Protein AF-A0A930UMP7-F1 (afdb_monomer_lite)

Sequence (140 aa):
MIDYSDFENSLKNLQRYHEAYKGGKHLADSNDLEELAQMGLIQSFEVCYETILKALRRHLTEDLGVTDPGNGAKLMFRTAGDNGLLSKNLDRWLNYVDARNTTSHDYSLEKLLYVLELIPKFIADAIELYQAVTGIEWES

pLDDT: mean 89.09, std 10.37, range [52.31, 98.12]

Foldseek 3Di:
DDDLPQLLVLLVVLVVLLVCLVVCPPVDPDPVVNVVSLVSNLVSLLSNVVSCLVRLVCLCCPVVVNPDCDDDQLSVLVSCCVVVLQVPPSVLSNVSSVLSVC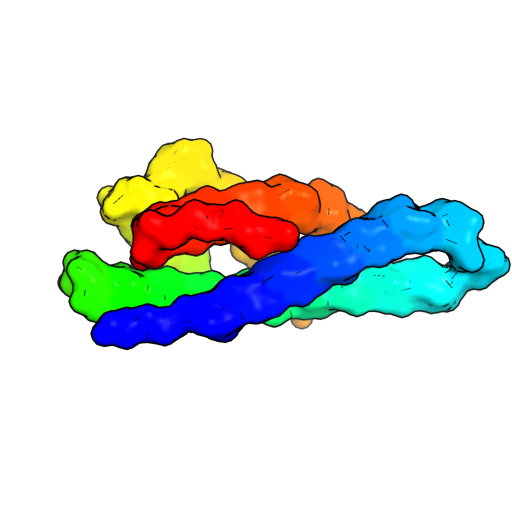VVPDPPPVSSVVSSVSSVVVSVSSQSSCCSSPVDHDDD

Secondary structure (DSSP, 8-state):
----HHHHHHHHHHHHHHHHHHHHTTT-SSHHHHHHHHHHHHHHHHHHHHHHHHHHHHIIIIIS--S---SSHHHHHHHHHHTTSSTTTHHHHHHHHHHHHHHHH---HHHHHHHHHHHHHHHHHHHHHHHHHH-PPP--

Radius of gyration: 15.68 Å; chains: 1; bounding box: 34×28×48 Å

Structure (mmCIF, N/CA/C/O backbone):
data_AF-A0A930UMP7-F1
#
_entry.id   AF-A0A930UMP7-F1
#
loop_
_atom_site.group_PDB
_atom_site.id
_atom_site.type_symbol
_atom_site.label_atom_id
_atom_site.label_alt_id
_atom_site.label_comp_id
_atom_site.label_asym_id
_atom_site.label_entity_id
_atom_site.label_seq_id
_atom_site.pdbx_PDB_ins_code
_atom_site.Cartn_x
_atom_site.Cartn_y
_atom_site.Cartn_z
_atom_site.occupancy
_atom_site.B_iso_or_equiv
_atom_site.auth_seq_id
_atom_site.auth_comp_id
_atom_site.auth_asym_id
_atom_site.auth_atom_id
_atom_site.pdbx_PDB_model_num
ATOM 1 N N . MET A 1 1 ? -4.341 12.851 16.694 1.00 73.06 1 MET A N 1
ATOM 2 C CA . MET A 1 1 ? -4.701 12.755 15.268 1.00 73.06 1 MET A CA 1
ATOM 3 C C . MET A 1 1 ? -3.515 12.137 14.572 1.00 73.06 1 MET A C 1
ATOM 5 O O . MET A 1 1 ? -2.416 12.661 14.726 1.00 73.06 1 MET A O 1
ATOM 9 N N . ILE A 1 2 ? -3.721 10.989 13.938 1.00 85.25 2 ILE A N 1
ATOM 10 C CA . ILE A 1 2 ? -2.660 10.242 13.265 1.00 85.25 2 ILE A CA 1
ATOM 11 C C . ILE A 1 2 ? -2.147 11.072 12.088 1.00 85.25 2 ILE A C 1
ATOM 13 O O . ILE A 1 2 ? -2.930 11.652 11.341 1.00 85.25 2 ILE A O 1
ATOM 17 N N . ASP A 1 3 ? -0.827 11.143 11.951 1.00 91.50 3 ASP A N 1
ATOM 18 C CA . ASP A 1 3 ? -0.184 11.757 10.795 1.00 91.50 3 ASP A CA 1
ATOM 19 C C . ASP A 1 3 ? -0.078 10.736 9.653 1.00 91.50 3 ASP A C 1
ATOM 21 O O . ASP A 1 3 ? 0.619 9.723 9.777 1.00 91.50 3 ASP A O 1
ATOM 25 N N . TYR A 1 4 ? -0.784 11.017 8.556 1.00 95.25 4 TYR A N 1
ATOM 26 C CA . TYR A 1 4 ? -0.814 10.206 7.337 1.00 95.25 4 TYR A CA 1
ATOM 27 C C . TYR A 1 4 ? 0.083 10.758 6.219 1.00 95.25 4 TYR A C 1
ATOM 29 O O . TYR A 1 4 ? 0.077 10.211 5.116 1.00 95.25 4 TYR A O 1
ATOM 37 N N . SER A 1 5 ? 0.887 11.794 6.489 1.00 95.56 5 SER A N 1
ATOM 38 C CA . SER A 1 5 ? 1.717 12.463 5.476 1.00 95.56 5 SER A CA 1
ATOM 39 C C . SER A 1 5 ? 2.699 11.505 4.791 1.00 95.56 5 SER A C 1
ATOM 41 O O . SER A 1 5 ? 2.899 11.587 3.584 1.00 95.56 5 SER A O 1
ATOM 43 N N . ASP A 1 6 ? 3.294 10.559 5.526 1.00 96.88 6 ASP A N 1
ATOM 44 C CA . ASP A 1 6 ? 4.203 9.556 4.945 1.00 96.88 6 ASP A CA 1
ATOM 45 C C . ASP A 1 6 ? 3.485 8.620 3.959 1.00 96.88 6 ASP A C 1
ATOM 47 O O . ASP A 1 6 ? 4.034 8.266 2.911 1.00 96.88 6 ASP A O 1
ATOM 51 N N . PHE A 1 7 ? 2.249 8.228 4.281 1.00 97.06 7 PHE A N 1
ATOM 52 C CA . PHE A 1 7 ? 1.425 7.417 3.389 1.00 97.06 7 PHE A CA 1
ATOM 53 C C . PHE A 1 7 ? 1.055 8.231 2.142 1.00 97.06 7 PHE A C 1
ATOM 55 O O . PHE A 1 7 ? 1.328 7.800 1.023 1.00 97.06 7 PHE A O 1
ATOM 62 N N . GLU A 1 8 ? 0.542 9.447 2.314 1.00 97.75 8 GLU A N 1
ATOM 63 C CA . GLU A 1 8 ? 0.175 10.316 1.194 1.00 97.75 8 GLU A CA 1
ATOM 64 C C . GLU A 1 8 ? 1.358 10.585 0.249 1.00 97.75 8 GLU A C 1
ATOM 66 O O . GLU A 1 8 ? 1.268 10.369 -0.962 1.00 97.75 8 GLU A O 1
ATOM 71 N N . ASN A 1 9 ? 2.497 11.009 0.802 1.00 97.62 9 ASN A N 1
ATOM 72 C CA . ASN A 1 9 ? 3.678 11.373 0.024 1.00 97.62 9 ASN A CA 1
ATOM 73 C C . ASN A 1 9 ? 4.255 10.177 -0.738 1.00 97.62 9 ASN A C 1
ATOM 75 O O . ASN A 1 9 ? 4.660 10.312 -1.897 1.00 97.62 9 ASN A O 1
ATOM 79 N N . SER A 1 10 ? 4.300 8.999 -0.111 1.00 98.12 10 SER A N 1
ATOM 80 C CA . SER A 1 10 ? 4.809 7.794 -0.770 1.00 98.12 10 SER A CA 1
ATOM 81 C C . SER A 1 10 ? 3.867 7.290 -1.866 1.00 98.12 10 SER A C 1
ATOM 83 O O . SER A 1 10 ? 4.354 6.860 -2.913 1.00 98.12 10 SER A O 1
ATOM 85 N N . LEU A 1 11 ? 2.545 7.404 -1.681 1.00 98.12 11 LEU A N 1
ATOM 86 C CA . LEU A 1 11 ? 1.549 7.038 -2.688 1.00 98.12 11 LEU A CA 1
ATOM 87 C C . LEU A 1 11 ? 1.586 7.997 -3.889 1.00 98.12 11 LEU A C 1
ATOM 89 O O . LEU A 1 11 ? 1.649 7.533 -5.028 1.00 98.12 11 LEU A O 1
ATOM 93 N N . LYS A 1 12 ? 1.685 9.315 -3.658 1.00 97.75 12 LYS A N 1
ATOM 94 C CA . LYS A 1 12 ? 1.921 10.310 -4.726 1.00 97.75 12 LYS A CA 1
ATOM 95 C C . LYS A 1 12 ? 3.214 10.023 -5.490 1.00 97.75 12 LYS A C 1
ATOM 97 O O . LYS A 1 12 ? 3.253 10.083 -6.721 1.00 97.75 12 LYS A O 1
ATOM 102 N N . ASN A 1 13 ? 4.286 9.669 -4.781 1.00 96.94 13 ASN A N 1
ATOM 103 C CA . ASN A 1 13 ? 5.547 9.311 -5.423 1.00 96.94 13 ASN A CA 1
ATOM 104 C C . ASN A 1 13 ? 5.421 8.029 -6.265 1.00 96.94 13 ASN A C 1
ATOM 106 O O . ASN A 1 13 ? 5.896 8.013 -7.398 1.00 96.94 13 ASN A O 1
ATOM 110 N N . LEU A 1 14 ? 4.746 6.991 -5.763 1.00 97.69 14 LEU A N 1
ATOM 111 C CA . LEU A 1 14 ? 4.476 5.765 -6.519 1.00 97.69 14 LEU A CA 1
ATOM 112 C C . LEU A 1 14 ? 3.670 6.051 -7.795 1.00 97.69 14 LEU A C 1
ATOM 114 O O . LEU A 1 14 ? 4.045 5.574 -8.865 1.00 97.69 14 LEU A O 1
ATOM 118 N N . GLN A 1 15 ? 2.622 6.879 -7.718 1.00 96.81 15 GLN A N 1
ATOM 119 C CA . GLN A 1 15 ? 1.863 7.308 -8.900 1.00 96.81 15 GLN A CA 1
ATOM 120 C C . GLN A 1 15 ? 2.764 8.005 -9.923 1.00 96.81 15 GLN A C 1
ATOM 122 O O . GLN A 1 15 ? 2.737 7.663 -11.104 1.00 96.81 15 GLN A O 1
ATOM 127 N N . ARG A 1 16 ? 3.625 8.926 -9.474 1.00 95.12 16 ARG A N 1
ATOM 128 C CA . ARG A 1 16 ? 4.563 9.625 -10.361 1.00 95.12 16 ARG A CA 1
ATOM 129 C C . ARG A 1 16 ? 5.520 8.661 -11.068 1.00 95.12 16 ARG A C 1
ATOM 131 O O . ARG A 1 16 ? 5.755 8.814 -12.265 1.00 95.12 16 ARG A O 1
ATOM 138 N N . TYR A 1 17 ? 6.071 7.683 -10.348 1.00 94.38 17 TYR A N 1
ATOM 139 C CA . TYR A 1 17 ? 6.952 6.666 -10.931 1.00 94.38 17 TYR A CA 1
ATOM 140 C C . TYR A 1 17 ? 6.199 5.754 -11.905 1.00 94.38 17 TYR A C 1
ATOM 142 O O . TYR A 1 17 ? 6.726 5.435 -12.968 1.00 94.38 17 TYR A O 1
ATOM 150 N N . HIS A 1 18 ? 4.961 5.379 -11.581 1.00 95.12 18 HIS A N 1
ATOM 151 C CA . HIS A 1 18 ? 4.114 4.573 -12.454 1.00 95.12 18 HIS A CA 1
ATOM 152 C C . HIS A 1 18 ? 3.794 5.299 -13.771 1.00 95.12 18 HIS A C 1
ATOM 154 O O . HIS A 1 18 ? 3.959 4.721 -14.847 1.00 95.12 18 HIS A O 1
ATOM 160 N N . GLU A 1 19 ? 3.412 6.578 -13.712 1.00 92.62 19 GLU A N 1
ATOM 161 C CA . GLU A 1 19 ? 3.147 7.375 -14.915 1.00 92.62 19 GLU A CA 1
ATOM 162 C C . GLU A 1 19 ? 4.417 7.610 -15.743 1.00 92.62 19 GLU A C 1
ATOM 164 O O . GLU A 1 19 ? 4.382 7.486 -16.969 1.00 92.62 19 GLU A O 1
ATOM 169 N N . ALA A 1 20 ? 5.560 7.867 -15.095 1.00 89.06 20 ALA A N 1
ATOM 170 C CA . ALA A 1 20 ? 6.846 7.979 -15.782 1.00 89.06 20 ALA A CA 1
ATOM 171 C C . ALA A 1 20 ? 7.240 6.668 -16.483 1.00 89.06 20 ALA A C 1
ATOM 173 O O . ALA A 1 20 ? 7.665 6.698 -17.635 1.00 89.06 20 ALA A O 1
ATOM 174 N N . TYR A 1 21 ? 7.047 5.518 -15.831 1.00 89.19 21 TYR A N 1
ATOM 175 C CA . TYR A 1 21 ? 7.304 4.200 -16.417 1.00 89.19 21 TYR A CA 1
ATOM 176 C C . TYR A 1 21 ? 6.395 3.923 -17.624 1.00 89.19 21 TYR A C 1
ATOM 178 O O . TYR A 1 21 ? 6.860 3.495 -18.682 1.00 89.19 21 TYR A O 1
ATOM 186 N N . LYS A 1 22 ? 5.102 4.243 -17.510 1.00 87.44 22 LYS A N 1
ATOM 187 C CA . LYS A 1 22 ? 4.126 4.087 -18.596 1.00 87.44 22 LYS A CA 1
ATOM 188 C C . LYS A 1 22 ? 4.427 5.001 -19.790 1.00 87.44 22 LYS A C 1
ATOM 190 O O . LYS A 1 22 ? 4.314 4.554 -20.930 1.00 87.44 22 LYS A O 1
ATOM 195 N N . GLY A 1 23 ? 4.817 6.254 -19.541 1.00 79.12 23 GLY A N 1
ATOM 196 C CA . GLY A 1 23 ? 5.183 7.227 -20.579 1.00 79.12 23 GLY A CA 1
ATOM 197 C C . GLY A 1 23 ? 6.570 6.994 -21.192 1.00 79.12 23 GLY A C 1
ATOM 198 O O . GLY A 1 23 ? 6.782 7.285 -22.367 1.00 79.12 23 GLY A O 1
ATOM 199 N N . GLY A 1 24 ? 7.502 6.430 -20.419 1.00 68.81 24 GLY A N 1
ATOM 200 C CA . GLY A 1 24 ? 8.880 6.134 -20.820 1.00 68.81 24 GLY A CA 1
ATOM 201 C C . GLY A 1 24 ? 9.050 4.849 -21.632 1.00 68.81 24 GLY A C 1
ATOM 202 O O . GLY A 1 24 ? 10.104 4.659 -22.236 1.00 68.81 24 GLY A O 1
ATOM 203 N N . LYS A 1 25 ? 8.006 4.014 -21.737 1.00 59.09 25 LYS A N 1
ATOM 204 C CA . LYS A 1 25 ? 7.999 2.745 -22.494 1.00 59.09 25 LYS A CA 1
ATOM 205 C C . LYS A 1 25 ? 8.317 2.898 -23.998 1.00 59.09 25 LYS A C 1
ATOM 207 O O . LYS A 1 25 ? 8.421 1.906 -24.712 1.00 59.09 25 LYS A O 1
ATOM 212 N N . HIS A 1 26 ? 8.441 4.131 -24.495 1.00 52.31 26 HIS A N 1
ATOM 213 C CA . HIS A 1 26 ? 8.791 4.474 -25.879 1.00 52.31 26 HIS A CA 1
ATOM 214 C C . HIS A 1 26 ? 10.032 5.379 -26.018 1.00 52.31 26 HIS A C 1
ATOM 216 O O . HIS A 1 26 ? 10.320 5.818 -27.126 1.00 52.31 26 HIS A O 1
ATOM 222 N N . LEU A 1 27 ? 10.752 5.683 -24.928 1.00 53.38 27 LEU A N 1
ATOM 223 C CA . LEU A 1 27 ? 11.884 6.628 -24.932 1.00 53.38 27 LEU A CA 1
ATOM 224 C C . LEU A 1 27 ? 13.237 5.994 -24.568 1.00 53.38 27 LEU A C 1
ATOM 226 O O . LEU A 1 27 ? 14.267 6.654 -24.689 1.00 53.38 27 LEU A O 1
ATOM 230 N N . ALA A 1 28 ? 13.253 4.744 -24.102 1.00 56.59 28 ALA A N 1
ATOM 231 C CA . ALA A 1 28 ? 14.488 4.047 -23.771 1.00 56.59 28 ALA A CA 1
ATOM 232 C C . ALA A 1 28 ? 15.050 3.350 -25.020 1.00 56.59 28 ALA A C 1
ATOM 234 O O . ALA A 1 28 ? 14.656 2.238 -25.353 1.00 56.59 28 ALA A O 1
ATOM 235 N N . ASP A 1 29 ? 16.006 3.996 -25.690 1.00 59.84 29 ASP A N 1
ATOM 236 C CA . ASP A 1 29 ? 16.824 3.357 -26.733 1.00 59.84 29 ASP A CA 1
ATOM 237 C C . ASP A 1 29 ? 17.827 2.331 -26.141 1.00 59.84 29 ASP A C 1
ATOM 239 O O . ASP A 1 29 ? 18.544 1.660 -26.886 1.00 59.84 29 ASP A O 1
ATOM 243 N N . SER A 1 30 ? 17.894 2.192 -24.804 1.00 67.38 30 SER A N 1
ATOM 244 C CA . SER A 1 30 ? 18.774 1.260 -24.087 1.00 67.38 30 SER A CA 1
ATOM 245 C C . SER A 1 30 ? 18.050 0.442 -23.007 1.00 67.38 30 SER A C 1
ATOM 247 O O . SER A 1 30 ? 17.298 0.981 -22.193 1.00 67.38 30 SER A O 1
ATOM 249 N N . ASN A 1 31 ? 18.351 -0.863 -22.952 1.00 75.00 31 ASN A N 1
ATOM 250 C CA . ASN A 1 31 ? 17.814 -1.795 -21.949 1.00 75.00 31 ASN A CA 1
ATOM 251 C C . ASN A 1 31 ? 18.123 -1.359 -20.501 1.00 75.00 31 ASN A C 1
ATOM 253 O O . ASN A 1 31 ? 17.283 -1.531 -19.623 1.00 75.00 31 ASN A O 1
ATOM 257 N N . ASP A 1 32 ? 19.285 -0.743 -20.255 1.00 79.62 32 ASP A N 1
ATOM 258 C CA . ASP A 1 32 ? 19.709 -0.331 -18.907 1.00 79.62 32 ASP A CA 1
ATOM 259 C C . ASP A 1 32 ? 18.794 0.752 -18.305 1.00 79.62 32 ASP A C 1
ATOM 261 O O . ASP A 1 32 ? 18.518 0.752 -17.106 1.00 79.62 32 ASP A O 1
ATOM 265 N N . LEU A 1 33 ? 18.302 1.691 -19.125 1.00 80.88 33 LEU A N 1
ATOM 266 C CA . LEU A 1 33 ? 17.394 2.743 -18.653 1.00 80.88 33 LEU A CA 1
ATOM 267 C C . LEU A 1 33 ? 16.009 2.185 -18.321 1.00 80.88 33 LEU A C 1
ATOM 269 O O . LEU A 1 33 ? 15.372 2.650 -17.374 1.00 80.88 33 LEU A O 1
ATOM 273 N N . GLU A 1 34 ? 15.553 1.187 -19.079 1.00 82.25 34 GLU A N 1
ATOM 274 C CA . GLU A 1 34 ? 14.306 0.488 -18.785 1.00 82.25 34 GLU A CA 1
ATOM 275 C C . GLU A 1 34 ? 14.410 -0.285 -17.464 1.00 82.25 34 GLU A C 1
ATOM 277 O O . GLU A 1 34 ? 13.530 -0.152 -16.612 1.00 82.25 34 GLU A O 1
ATOM 282 N N . GLU A 1 35 ? 15.502 -1.023 -17.251 1.00 83.38 35 GLU A N 1
ATOM 283 C CA . GLU A 1 35 ? 15.744 -1.766 -16.010 1.00 83.38 35 GLU A CA 1
ATOM 284 C C . GLU A 1 35 ? 15.797 -0.831 -14.791 1.00 83.38 35 GLU A C 1
ATOM 286 O O . GLU A 1 35 ? 15.120 -1.071 -13.788 1.00 83.38 35 GLU A O 1
ATOM 291 N N . LEU A 1 36 ? 16.504 0.301 -14.894 1.00 85.56 36 LEU A N 1
ATOM 292 C CA . LEU A 1 36 ? 16.543 1.310 -13.830 1.00 85.56 36 LEU A CA 1
ATOM 293 C C . LEU A 1 36 ? 15.153 1.884 -13.515 1.00 85.56 36 LEU A C 1
ATOM 295 O O . LEU A 1 36 ? 14.823 2.092 -12.343 1.00 85.56 36 LEU A O 1
ATOM 299 N N . ALA A 1 37 ? 14.322 2.123 -14.533 1.00 88.25 37 ALA A N 1
ATOM 300 C CA . ALA A 1 37 ? 12.955 2.599 -14.338 1.00 88.25 37 ALA A CA 1
ATOM 301 C C . ALA A 1 37 ? 12.074 1.544 -13.646 1.00 88.25 37 ALA A C 1
ATOM 303 O O . ALA A 1 37 ? 11.326 1.882 -12.724 1.00 88.25 37 ALA A O 1
ATOM 304 N N . GLN A 1 38 ? 12.196 0.272 -14.041 1.00 89.81 38 GLN A N 1
ATOM 305 C CA . GLN A 1 38 ? 11.499 -0.853 -13.408 1.00 89.81 38 GLN A CA 1
ATOM 306 C C . GLN A 1 38 ? 11.894 -0.995 -11.932 1.00 89.81 38 GLN A C 1
ATOM 308 O O . GLN A 1 38 ? 11.023 -1.049 -11.062 1.00 89.81 38 GLN A O 1
ATOM 313 N N . MET A 1 39 ? 13.196 -0.983 -11.632 1.00 89.19 39 MET A N 1
ATOM 314 C CA . MET A 1 39 ? 13.702 -1.055 -10.259 1.00 89.19 39 MET A CA 1
ATOM 315 C C . MET A 1 39 ? 13.230 0.131 -9.413 1.00 89.19 39 MET A C 1
ATOM 317 O O . MET A 1 39 ? 12.784 -0.060 -8.282 1.00 89.19 39 MET A O 1
ATOM 321 N N . GLY A 1 40 ? 13.278 1.351 -9.958 1.00 92.38 40 GLY A N 1
ATOM 322 C CA . GLY A 1 40 ? 12.789 2.547 -9.271 1.00 92.38 40 GLY A CA 1
ATOM 323 C C . GLY A 1 40 ? 11.297 2.466 -8.946 1.00 92.38 40 GLY A C 1
ATOM 324 O O . GLY A 1 40 ? 10.878 2.816 -7.840 1.00 92.38 40 GLY A O 1
ATOM 325 N N . LEU A 1 41 ? 10.498 1.952 -9.883 1.00 94.62 41 LEU A N 1
ATOM 326 C CA . LEU A 1 41 ? 9.069 1.745 -9.685 1.00 94.62 41 LEU A CA 1
ATOM 327 C C . LEU A 1 41 ? 8.797 0.697 -8.590 1.00 94.62 41 LEU A C 1
ATOM 329 O O . LEU A 1 41 ? 8.021 0.973 -7.674 1.00 94.62 41 LEU A O 1
ATOM 333 N N . ILE A 1 42 ? 9.489 -0.446 -8.605 1.00 93.62 42 ILE A N 1
ATOM 334 C CA . ILE A 1 42 ? 9.362 -1.483 -7.563 1.00 93.62 42 ILE A CA 1
ATOM 335 C C . ILE A 1 42 ? 9.780 -0.941 -6.191 1.00 93.62 42 ILE A C 1
ATOM 337 O O . ILE A 1 42 ? 9.052 -1.112 -5.215 1.00 93.62 42 ILE A O 1
ATOM 341 N N . GLN A 1 43 ? 10.893 -0.208 -6.111 1.00 94.56 43 GLN A N 1
ATOM 342 C CA . GLN A 1 43 ? 11.339 0.409 -4.861 1.00 94.56 43 GLN A CA 1
ATOM 343 C C . GLN A 1 43 ? 10.298 1.396 -4.313 1.00 94.56 43 GLN A C 1
ATOM 345 O O . GLN A 1 43 ? 10.055 1.448 -3.106 1.00 94.56 43 GLN A O 1
ATOM 350 N N . SER A 1 44 ? 9.661 2.182 -5.188 1.00 96.50 44 SER A N 1
ATOM 351 C CA . SER A 1 44 ? 8.603 3.110 -4.776 1.00 96.50 44 SER A CA 1
ATOM 352 C C . SER A 1 44 ? 7.363 2.380 -4.240 1.00 96.50 44 SER A C 1
ATOM 354 O O . SER A 1 44 ? 6.754 2.848 -3.276 1.00 96.50 44 SER A O 1
ATOM 356 N N . PHE A 1 45 ? 7.042 1.202 -4.790 1.00 96.62 45 PHE A N 1
ATOM 357 C CA . PHE A 1 45 ? 5.990 0.322 -4.278 1.00 96.62 45 PHE A CA 1
ATOM 358 C C . PHE A 1 45 ? 6.324 -0.190 -2.873 1.00 96.62 45 PHE A C 1
ATOM 360 O O . PHE A 1 45 ? 5.485 -0.090 -1.979 1.00 96.62 45 PHE A O 1
ATOM 367 N N . GLU A 1 46 ? 7.551 -0.665 -2.644 1.00 95.56 46 GLU A N 1
ATOM 368 C CA . GLU A 1 46 ? 7.982 -1.154 -1.328 1.00 95.56 46 GLU A CA 1
ATOM 369 C C . GLU A 1 46 ? 7.915 -0.062 -0.258 1.00 95.56 46 GLU A C 1
ATOM 371 O O . GLU A 1 46 ? 7.385 -0.285 0.831 1.00 95.56 46 GLU A O 1
ATOM 376 N N . VAL A 1 47 ? 8.403 1.142 -0.577 1.00 97.00 47 VAL A N 1
ATOM 377 C CA . VAL A 1 47 ? 8.335 2.288 0.339 1.00 97.00 47 VAL A CA 1
ATOM 378 C C . VAL A 1 47 ? 6.882 2.621 0.670 1.00 97.00 47 VAL A C 1
ATOM 380 O O . VAL A 1 47 ? 6.546 2.768 1.847 1.00 97.00 47 VAL A O 1
ATOM 383 N N . CYS A 1 48 ? 6.011 2.698 -0.340 1.00 98.00 48 CYS A N 1
ATOM 384 C CA . CYS A 1 48 ? 4.593 2.975 -0.129 1.00 98.00 48 CYS A CA 1
ATOM 385 C C . CYS A 1 48 ? 3.943 1.903 0.758 1.00 98.00 48 CYS A C 1
ATOM 387 O O . CYS A 1 48 ? 3.339 2.229 1.780 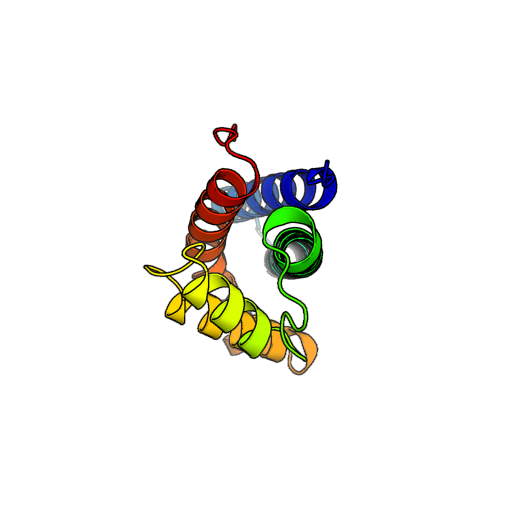1.00 98.00 48 CYS A O 1
ATOM 389 N N . TYR A 1 49 ? 4.171 0.625 0.459 1.00 97.19 49 TYR A N 1
ATOM 390 C CA . TYR A 1 49 ? 3.675 -0.499 1.248 1.00 97.19 49 TYR A CA 1
ATOM 391 C C . TYR A 1 49 ? 4.090 -0.428 2.732 1.00 97.19 49 TYR A C 1
ATOM 393 O O . TYR A 1 49 ? 3.258 -0.615 3.623 1.00 97.19 49 TYR A O 1
ATOM 401 N N . GLU A 1 50 ? 5.350 -0.098 3.029 1.00 96.44 50 GLU A N 1
ATOM 402 C CA . GLU A 1 50 ? 5.820 0.039 4.416 1.00 96.44 50 GLU A CA 1
ATOM 403 C C . GLU A 1 50 ? 5.167 1.215 5.154 1.00 96.44 50 GLU A C 1
ATOM 405 O O . GLU A 1 50 ? 4.845 1.108 6.343 1.00 96.44 50 GLU A O 1
ATOM 410 N N . THR A 1 51 ? 4.946 2.346 4.476 1.00 97.75 51 THR A N 1
ATOM 411 C CA . THR A 1 51 ? 4.230 3.478 5.090 1.00 97.75 51 THR A CA 1
ATOM 412 C C . THR A 1 51 ? 2.765 3.139 5.369 1.00 97.75 51 THR A C 1
ATOM 414 O O . THR A 1 51 ? 2.264 3.498 6.436 1.00 97.75 51 THR A O 1
ATOM 417 N N . ILE A 1 52 ? 2.117 2.360 4.493 1.00 96.94 52 ILE A N 1
ATOM 418 C CA . ILE A 1 52 ? 0.754 1.852 4.697 1.00 96.94 52 ILE A CA 1
ATOM 419 C C . ILE A 1 52 ? 0.689 0.979 5.944 1.00 96.94 52 ILE A C 1
ATOM 421 O O . ILE A 1 52 ? -0.175 1.198 6.786 1.00 96.94 52 ILE A O 1
ATOM 425 N N . LEU A 1 53 ? 1.615 0.031 6.118 1.00 96.00 53 LEU A N 1
ATOM 426 C CA . LEU A 1 53 ? 1.631 -0.823 7.311 1.00 96.00 53 LEU A CA 1
ATOM 427 C C . LEU A 1 53 ? 1.784 -0.015 8.605 1.00 96.00 53 LEU A C 1
ATOM 429 O O . LEU A 1 53 ? 1.142 -0.325 9.612 1.00 96.00 53 LEU A O 1
ATOM 433 N N . LYS A 1 54 ? 2.620 1.028 8.597 1.00 95.62 54 LYS A N 1
ATOM 434 C CA . LYS A 1 54 ? 2.792 1.914 9.758 1.00 95.62 54 LYS A CA 1
ATOM 435 C C . LYS A 1 54 ? 1.519 2.707 10.050 1.00 95.62 54 LYS A C 1
ATOM 437 O O . LYS A 1 54 ? 1.094 2.744 11.204 1.00 95.62 54 LYS A O 1
ATOM 442 N N . ALA A 1 55 ? 0.918 3.309 9.025 1.00 95.88 55 ALA A N 1
ATOM 443 C CA . ALA A 1 55 ? -0.316 4.078 9.146 1.00 95.88 55 ALA A CA 1
ATOM 444 C C . ALA A 1 55 ? -1.481 3.196 9.618 1.00 95.88 55 ALA A C 1
ATOM 446 O O . ALA A 1 55 ? -2.152 3.525 10.593 1.00 95.88 55 ALA A O 1
ATOM 447 N N . LEU A 1 56 ? -1.654 2.028 8.998 1.00 95.56 56 LEU A N 1
ATOM 448 C CA . LEU A 1 56 ? -2.706 1.073 9.325 1.00 95.56 56 LEU A CA 1
ATOM 449 C C . LEU A 1 56 ? -2.568 0.544 10.752 1.00 95.56 56 LEU A C 1
ATOM 451 O O . LEU A 1 56 ? -3.560 0.465 11.472 1.00 95.56 56 LEU A O 1
ATOM 455 N N . ARG A 1 57 ? -1.342 0.229 11.194 1.00 95.44 57 ARG A N 1
ATOM 456 C CA . ARG A 1 57 ? -1.091 -0.179 12.582 1.00 95.44 57 ARG A CA 1
ATOM 457 C C . ARG A 1 57 ? -1.548 0.899 13.561 1.00 95.44 57 ARG A C 1
ATOM 459 O O . ARG A 1 57 ? -2.265 0.564 14.495 1.00 95.44 57 ARG A O 1
ATOM 466 N N . ARG A 1 58 ? -1.151 2.158 13.337 1.00 95.25 58 ARG A N 1
ATOM 467 C CA . ARG A 1 58 ? -1.556 3.288 14.190 1.00 95.25 58 ARG A CA 1
ATOM 468 C C . ARG A 1 58 ? -3.071 3.461 14.193 1.00 95.25 58 ARG A C 1
ATOM 470 O O . ARG A 1 58 ? -3.646 3.571 15.265 1.00 95.25 58 ARG A O 1
ATOM 477 N N . HIS A 1 59 ? -3.715 3.408 13.029 1.00 95.75 59 HIS A N 1
ATOM 478 C CA . HIS A 1 59 ? -5.166 3.561 12.914 1.00 95.75 59 HIS A CA 1
ATOM 479 C C . HIS A 1 59 ? -5.926 2.462 13.661 1.00 95.75 59 HIS A C 1
ATOM 481 O O . HIS A 1 59 ? -6.820 2.749 14.455 1.00 95.75 59 HIS A O 1
ATOM 487 N N . LEU A 1 60 ? -5.512 1.201 13.494 1.00 95.25 60 LEU A N 1
ATOM 488 C CA . LEU A 1 60 ? -6.100 0.084 14.230 1.00 95.25 60 LEU A CA 1
ATOM 489 C C . LEU A 1 60 ? -5.956 0.270 15.747 1.00 95.25 60 LEU A C 1
ATOM 491 O O . LEU A 1 60 ? -6.915 0.039 16.477 1.00 95.25 60 LEU A O 1
ATOM 495 N N . THR A 1 61 ? -4.790 0.696 16.238 1.00 95.00 61 THR A N 1
ATOM 496 C CA . THR A 1 61 ? -4.542 0.793 17.685 1.00 95.00 61 THR A CA 1
ATOM 497 C C . THR A 1 61 ? -5.108 2.056 18.329 1.00 95.00 61 THR A C 1
ATOM 499 O O . THR A 1 61 ? -5.624 1.989 19.440 1.00 95.00 61 THR A O 1
ATOM 502 N N . GLU A 1 62 ? -4.983 3.207 17.670 1.00 94.25 62 GLU A N 1
ATOM 503 C CA . GLU A 1 62 ? -5.279 4.521 18.255 1.00 94.25 62 GLU A CA 1
ATOM 504 C C . GLU A 1 62 ? -6.715 4.969 17.969 1.00 94.25 62 GLU A C 1
ATOM 506 O O . GLU A 1 62 ? -7.377 5.461 18.881 1.00 94.25 62 GLU A O 1
ATOM 511 N N . ASP A 1 63 ? -7.215 4.757 16.747 1.00 93.12 63 ASP A N 1
ATOM 512 C CA . ASP A 1 63 ? -8.557 5.205 16.356 1.00 93.12 63 ASP A CA 1
ATOM 513 C C . ASP A 1 63 ? -9.613 4.116 16.607 1.00 93.12 63 ASP A C 1
ATOM 515 O O . ASP A 1 63 ? -10.710 4.411 17.082 1.00 93.12 63 ASP A O 1
ATOM 519 N N . LEU A 1 64 ? -9.283 2.847 16.329 1.00 93.06 64 LEU A N 1
ATOM 520 C CA . LEU A 1 64 ? -10.204 1.710 16.496 1.00 93.06 64 LEU A CA 1
ATOM 521 C C . LEU A 1 64 ? -10.028 0.951 17.822 1.00 93.06 64 LEU A C 1
ATOM 523 O O . LEU A 1 64 ? -10.846 0.093 18.153 1.00 93.06 64 LEU A O 1
ATOM 527 N N . GLY A 1 65 ? -8.981 1.251 18.599 1.00 93.75 65 GLY A N 1
ATOM 528 C CA . GLY A 1 65 ? -8.744 0.637 19.911 1.00 93.75 65 GLY A CA 1
ATOM 529 C C . GLY A 1 65 ? -8.384 -0.855 19.870 1.00 93.75 65 GLY A C 1
ATOM 530 O O . GLY A 1 65 ? -8.545 -1.555 20.872 1.00 93.75 65 GLY A O 1
ATOM 531 N N . VAL A 1 66 ? -7.904 -1.365 18.732 1.00 94.69 66 VAL A N 1
ATOM 532 C CA . VAL A 1 66 ? -7.470 -2.758 18.578 1.00 94.69 66 VAL A CA 1
ATOM 533 C C . VAL A 1 66 ? -6.187 -2.988 19.380 1.00 94.69 66 VAL A C 1
ATOM 535 O O . VAL A 1 66 ? -5.147 -2.393 19.106 1.00 94.69 66 VAL A O 1
ATOM 538 N N . THR A 1 67 ? -6.243 -3.884 20.364 1.00 90.62 67 THR A N 1
ATOM 539 C CA . THR A 1 67 ? -5.131 -4.156 21.294 1.00 90.62 67 THR A CA 1
ATOM 540 C C . THR A 1 67 ? -4.038 -5.042 20.697 1.00 90.62 67 THR A C 1
ATOM 542 O O . THR A 1 67 ? -2.870 -4.893 21.051 1.00 90.62 67 THR A O 1
ATOM 545 N N . ASP A 1 68 ? -4.400 -5.936 19.776 1.00 90.94 68 ASP A N 1
ATOM 546 C CA . ASP A 1 68 ? -3.471 -6.757 19.001 1.00 90.94 68 ASP A CA 1
ATOM 547 C C . ASP A 1 68 ? -3.802 -6.635 17.506 1.00 90.94 68 ASP A C 1
ATOM 549 O O . ASP A 1 68 ? -4.639 -7.378 16.989 1.00 90.94 68 ASP A O 1
ATOM 553 N N . PRO A 1 69 ? -3.177 -5.687 16.783 1.00 85.81 69 PRO A N 1
ATOM 554 C CA . PRO A 1 69 ? -3.393 -5.554 15.348 1.00 85.81 69 PRO A CA 1
ATOM 555 C C . PRO A 1 69 ? -2.818 -6.743 14.561 1.00 85.81 69 PRO A C 1
ATOM 557 O O . PRO A 1 69 ? -3.102 -6.864 13.373 1.00 85.81 69 PRO A O 1
ATOM 560 N N . GLY A 1 70 ? -2.028 -7.621 15.190 1.00 88.00 70 GLY A N 1
ATOM 561 C CA . GLY A 1 70 ? -1.425 -8.791 14.571 1.00 88.00 70 GLY A CA 1
ATOM 562 C C . GLY A 1 70 ? 0.090 -8.694 14.379 1.00 88.00 70 GLY A C 1
ATOM 563 O O . GLY A 1 70 ? 0.657 -7.670 13.974 1.00 88.00 70 GLY A O 1
ATOM 564 N N . ASN A 1 71 ? 0.762 -9.824 14.609 1.00 84.06 71 ASN A N 1
ATOM 565 C CA . ASN A 1 71 ? 2.193 -10.000 14.371 1.00 84.06 71 ASN A CA 1
ATOM 566 C C . ASN A 1 71 ? 2.467 -10.387 12.911 1.00 84.06 71 ASN A C 1
ATOM 568 O O . ASN A 1 71 ? 2.543 -11.561 12.555 1.00 84.06 71 ASN A O 1
ATOM 572 N N . GLY A 1 72 ? 2.614 -9.366 12.064 1.00 89.56 72 GLY A N 1
ATOM 573 C CA . GLY A 1 72 ? 2.975 -9.494 10.650 1.00 89.56 72 GLY A CA 1
ATOM 574 C C . GLY A 1 72 ? 1.921 -8.913 9.709 1.00 89.56 72 GLY A C 1
ATOM 575 O O . GLY A 1 72 ? 0.763 -8.731 10.080 1.00 89.56 72 GLY A O 1
ATOM 576 N N . ALA A 1 73 ? 2.323 -8.625 8.470 1.00 93.06 73 ALA A N 1
ATOM 577 C CA . ALA A 1 73 ? 1.481 -7.899 7.520 1.00 93.06 73 ALA A CA 1
ATOM 578 C C . ALA A 1 73 ? 0.189 -8.648 7.151 1.00 93.06 73 ALA A C 1
ATOM 580 O O . ALA A 1 73 ? -0.880 -8.047 7.150 1.00 93.06 73 ALA A O 1
ATOM 581 N N . LYS A 1 74 ? 0.250 -9.972 6.921 1.00 94.31 74 LYS A N 1
ATOM 582 C CA . LYS A 1 74 ? -0.954 -10.769 6.609 1.00 94.31 74 LYS A CA 1
ATOM 583 C C . LYS A 1 74 ? -2.003 -10.679 7.712 1.00 94.31 74 LYS A C 1
ATOM 585 O O . LYS A 1 74 ? -3.180 -10.519 7.412 1.00 94.31 74 LYS A O 1
ATOM 590 N N . LEU A 1 75 ? -1.585 -10.802 8.973 1.00 93.88 75 LEU A N 1
ATOM 591 C CA . LEU A 1 75 ? -2.514 -10.734 10.097 1.00 93.88 75 LEU A CA 1
ATOM 592 C C . LEU A 1 75 ? -3.053 -9.311 10.267 1.00 93.88 75 LEU A C 1
ATOM 594 O O . LEU A 1 75 ? -4.253 -9.153 10.427 1.00 93.88 75 LEU A O 1
ATOM 598 N N . MET A 1 76 ? -2.209 -8.290 10.096 1.00 95.44 76 MET A N 1
ATOM 599 C CA . MET A 1 76 ? -2.633 -6.887 10.135 1.00 95.44 76 MET A CA 1
ATOM 600 C C . MET A 1 76 ? -3.701 -6.549 9.092 1.00 95.44 76 MET A C 1
ATOM 602 O O . MET A 1 76 ? -4.708 -5.930 9.430 1.00 95.44 76 MET A O 1
ATOM 606 N N . PHE A 1 77 ? -3.529 -6.990 7.844 1.00 95.44 77 PHE A N 1
ATOM 607 C CA . PHE A 1 77 ? -4.541 -6.771 6.811 1.00 95.44 77 PHE A CA 1
ATOM 608 C C . PHE A 1 77 ? -5.835 -7.544 7.088 1.00 95.44 77 PHE A C 1
ATOM 610 O O . PHE A 1 77 ? -6.912 -7.011 6.834 1.00 95.44 77 PHE A O 1
ATOM 617 N N . ARG A 1 78 ? -5.765 -8.754 7.665 1.00 94.62 78 ARG A N 1
ATOM 618 C CA . ARG A 1 78 ? -6.968 -9.478 8.119 1.00 94.62 78 ARG A CA 1
ATOM 619 C C . ARG A 1 78 ? -7.704 -8.700 9.206 1.00 94.62 78 ARG A C 1
ATOM 621 O O . ARG A 1 78 ? -8.885 -8.430 9.033 1.00 94.62 78 ARG A O 1
ATOM 628 N N . THR A 1 79 ? -6.992 -8.242 10.235 1.00 94.75 79 THR A N 1
ATOM 629 C CA . THR A 1 79 ? -7.563 -7.419 11.307 1.00 94.75 79 THR A CA 1
ATOM 630 C C . THR A 1 79 ? -8.213 -6.148 10.757 1.00 94.75 79 THR A C 1
ATOM 632 O O . THR A 1 79 ? -9.317 -5.792 11.159 1.00 94.75 79 THR A O 1
ATOM 635 N N . ALA A 1 80 ? -7.576 -5.474 9.796 1.00 94.19 80 ALA A N 1
ATOM 636 C CA . ALA A 1 80 ? -8.164 -4.318 9.122 1.00 94.19 80 ALA A CA 1
ATOM 637 C C . ALA A 1 80 ? -9.438 -4.673 8.332 1.00 94.19 80 ALA A C 1
ATOM 639 O O . ALA A 1 80 ? -10.414 -3.923 8.359 1.00 94.19 80 ALA A O 1
ATOM 640 N N . GLY A 1 81 ? -9.457 -5.827 7.660 1.00 93.38 81 GLY A N 1
ATOM 641 C CA . GLY A 1 81 ? -10.641 -6.359 6.981 1.00 93.38 81 GLY A CA 1
ATOM 642 C C . GLY A 1 81 ? -11.807 -6.635 7.932 1.00 93.38 81 GLY A C 1
ATOM 643 O O . GLY A 1 81 ? -12.933 -6.232 7.631 1.00 93.38 81 GLY A O 1
ATOM 644 N N . ASP A 1 82 ? -11.524 -7.244 9.085 1.00 91.94 82 ASP A N 1
ATOM 645 C CA . ASP A 1 82 ? -12.506 -7.547 10.137 1.00 91.94 82 ASP A CA 1
ATOM 646 C C . ASP A 1 82 ? -13.099 -6.272 10.762 1.00 91.94 82 ASP A C 1
ATOM 648 O O . ASP A 1 82 ? -14.252 -6.261 11.187 1.00 91.94 82 ASP A O 1
ATOM 652 N N . ASN A 1 83 ? -12.336 -5.174 10.756 1.00 92.06 83 ASN A N 1
ATOM 653 C CA . ASN A 1 83 ? -12.776 -3.850 11.206 1.00 92.06 83 ASN A CA 1
ATOM 654 C C . ASN A 1 83 ? -13.407 -2.994 10.088 1.00 92.06 83 ASN A C 1
ATOM 656 O O . ASN A 1 83 ? -13.624 -1.799 10.269 1.00 92.06 83 ASN A O 1
ATOM 660 N N . GLY A 1 84 ? -13.715 -3.578 8.925 1.00 89.62 84 GLY A N 1
ATOM 661 C CA . GLY A 1 84 ? -14.460 -2.895 7.863 1.00 89.62 84 GLY A CA 1
ATOM 662 C C . GLY A 1 84 ? -13.630 -2.010 6.928 1.00 89.62 84 GLY A C 1
ATOM 663 O O . GLY A 1 84 ? -14.200 -1.399 6.028 1.00 89.62 84 GLY A O 1
ATOM 664 N N . LEU A 1 85 ? -12.302 -1.957 7.085 1.00 89.81 85 LEU A N 1
ATOM 665 C CA . LEU A 1 85 ? -11.437 -1.103 6.257 1.00 89.81 85 LEU A CA 1
ATOM 666 C C . LEU A 1 85 ? -11.168 -1.704 4.871 1.00 89.81 85 LEU A C 1
ATOM 668 O O . LEU A 1 85 ? -10.930 -0.971 3.919 1.00 89.81 85 LEU A O 1
ATOM 672 N N . LEU A 1 86 ? -11.184 -3.040 4.751 1.00 87.12 86 LEU A N 1
ATOM 673 C CA . LEU A 1 86 ? -10.687 -3.762 3.565 1.00 87.12 86 LEU A CA 1
ATOM 674 C C . LEU A 1 86 ? -11.639 -4.843 3.032 1.00 87.12 86 LEU A C 1
ATOM 676 O O . LEU A 1 86 ? -11.235 -5.672 2.217 1.00 87.12 86 LEU A O 1
ATOM 680 N N . SER A 1 87 ? -12.895 -4.884 3.479 1.00 64.38 87 SER A N 1
ATOM 681 C CA . SER A 1 87 ? -13.758 -6.071 3.339 1.00 64.38 87 SER A CA 1
ATOM 682 C C . SER A 1 87 ? -14.050 -6.500 1.890 1.00 64.38 87 SER A C 1
ATOM 684 O O . SER A 1 87 ? -14.393 -7.654 1.661 1.00 64.38 87 SER A O 1
ATOM 686 N N . LYS A 1 88 ? -13.888 -5.610 0.899 1.00 73.19 88 LYS A N 1
ATOM 687 C CA . LYS A 1 88 ? -14.033 -5.946 -0.534 1.00 73.19 88 LYS A CA 1
ATOM 688 C C . LYS A 1 88 ? -12.728 -6.384 -1.210 1.00 73.19 88 LYS A C 1
ATOM 690 O O . LYS A 1 88 ? -12.775 -6.988 -2.278 1.00 73.19 88 LYS A O 1
ATOM 695 N N . ASN A 1 89 ? -11.579 -6.083 -0.601 1.00 85.25 89 ASN A N 1
ATOM 696 C CA . ASN A 1 89 ? -10.270 -6.126 -1.259 1.00 85.25 89 ASN A CA 1
ATOM 697 C C . ASN A 1 89 ? -9.211 -6.907 -0.457 1.00 85.25 89 ASN A C 1
ATOM 699 O O . ASN A 1 89 ? -8.047 -6.922 -0.851 1.00 85.25 89 ASN A O 1
ATOM 703 N N . L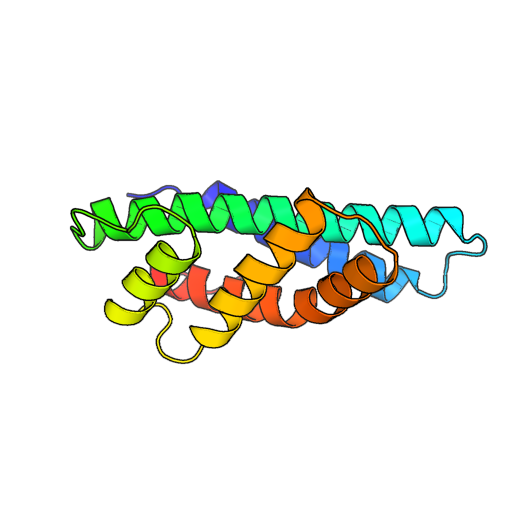EU A 1 90 ? -9.578 -7.560 0.653 1.00 91.19 90 LEU A N 1
ATOM 704 C CA . LEU A 1 90 ? -8.6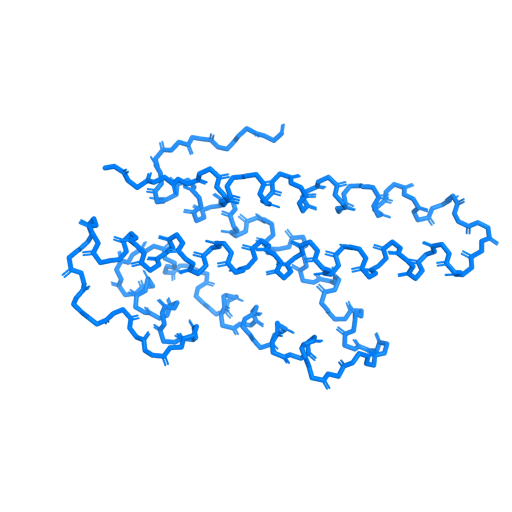38 -8.261 1.538 1.00 91.19 90 LEU A CA 1
ATOM 705 C C . LEU A 1 90 ? -7.740 -9.258 0.789 1.00 91.19 90 LEU A C 1
ATOM 707 O O . LEU A 1 90 ? -6.530 -9.269 1.007 1.00 91.19 90 LEU A O 1
ATOM 711 N N . ASP A 1 91 ? -8.297 -10.049 -0.130 1.00 92.50 91 ASP A N 1
ATOM 712 C CA . ASP A 1 91 ? -7.514 -11.012 -0.914 1.00 92.50 91 ASP A CA 1
ATOM 713 C C . ASP A 1 91 ? -6.421 -10.334 -1.757 1.00 92.50 91 ASP A C 1
ATOM 715 O O . ASP A 1 91 ? -5.325 -10.877 -1.905 1.00 92.50 91 ASP A O 1
ATOM 719 N N . ARG A 1 92 ? -6.673 -9.111 -2.251 1.00 94.38 92 ARG A N 1
ATOM 720 C CA . ARG A 1 92 ? -5.668 -8.322 -2.983 1.00 94.38 92 ARG A CA 1
ATOM 721 C C . ARG A 1 92 ? -4.539 -7.877 -2.062 1.00 94.38 92 ARG A C 1
ATOM 723 O O . ARG A 1 92 ? -3.376 -8.046 -2.413 1.00 94.38 92 ARG A O 1
ATOM 730 N N . TRP A 1 93 ? -4.861 -7.420 -0.854 1.00 95.56 93 TRP A N 1
ATOM 731 C CA . TRP A 1 93 ? -3.856 -7.063 0.151 1.00 95.56 93 TRP A CA 1
ATOM 732 C C . TRP A 1 93 ? -2.987 -8.243 0.565 1.00 95.56 93 TRP A C 1
ATOM 734 O O . TRP A 1 93 ? -1.769 -8.103 0.664 1.00 95.56 93 TRP A O 1
ATOM 744 N N . LEU A 1 94 ? -3.581 -9.424 0.739 1.00 93.94 94 LEU A N 1
ATOM 745 C CA . LEU A 1 94 ? -2.817 -10.641 1.006 1.00 93.94 94 LEU A CA 1
ATOM 746 C C . LEU A 1 94 ? -1.866 -10.976 -0.151 1.00 93.94 94 LEU A C 1
ATOM 748 O O . LEU A 1 94 ? -0.724 -11.356 0.106 1.00 93.94 94 LEU A O 1
ATOM 752 N N . ASN A 1 95 ? -2.294 -10.760 -1.398 1.00 94.12 95 ASN A N 1
ATOM 753 C CA . ASN A 1 95 ? -1.431 -10.921 -2.563 1.00 94.12 95 ASN A CA 1
ATOM 754 C C . ASN A 1 95 ? -0.284 -9.893 -2.602 1.00 94.12 95 ASN A C 1
ATOM 756 O O . ASN A 1 95 ? 0.845 -10.246 -2.933 1.00 94.12 95 ASN A O 1
ATOM 760 N N . TYR A 1 96 ? -0.530 -8.636 -2.215 1.00 95.19 96 TYR A N 1
ATOM 761 C CA . TYR A 1 96 ? 0.524 -7.616 -2.127 1.00 95.19 96 TYR A CA 1
ATOM 762 C C . TYR A 1 96 ? 1.578 -7.959 -1.072 1.00 95.19 96 TYR A C 1
ATOM 764 O O . TYR A 1 96 ? 2.764 -7.725 -1.300 1.00 95.19 96 TYR A O 1
ATOM 772 N N . VAL A 1 97 ? 1.175 -8.570 0.050 1.00 93.94 97 VAL A N 1
ATOM 773 C CA . VAL A 1 97 ? 2.123 -9.081 1.055 1.00 93.94 97 VAL A CA 1
ATOM 774 C C . VAL A 1 97 ? 3.040 -10.136 0.439 1.00 93.94 97 VAL A C 1
ATOM 776 O O . VAL A 1 97 ? 4.251 -10.104 0.651 1.00 93.94 97 VAL A O 1
ATOM 779 N N . ASP A 1 98 ? 2.471 -11.070 -0.323 1.00 91.56 98 ASP A N 1
ATOM 780 C CA . ASP A 1 98 ? 3.241 -12.125 -0.980 1.00 91.56 98 ASP A CA 1
ATOM 781 C C . ASP A 1 98 ? 4.178 -11.550 -2.050 1.00 91.56 98 ASP A C 1
ATOM 783 O O . ASP A 1 98 ? 5.365 -11.879 -2.053 1.00 91.56 98 ASP A O 1
ATOM 787 N N . ALA A 1 99 ? 3.703 -10.602 -2.862 1.00 89.31 99 ALA A N 1
ATOM 788 C CA . ALA A 1 99 ? 4.525 -9.887 -3.837 1.00 89.31 99 ALA A CA 1
ATOM 789 C C . ALA A 1 99 ? 5.705 -9.145 -3.177 1.00 89.31 99 ALA A C 1
ATOM 791 O O . ALA A 1 99 ? 6.853 -9.333 -3.580 1.00 89.31 99 ALA A O 1
ATOM 792 N N . ARG A 1 100 ? 5.469 -8.383 -2.101 1.00 88.44 100 ARG A N 1
ATOM 793 C CA . ARG A 1 100 ? 6.535 -7.677 -1.365 1.00 88.44 100 ARG A CA 1
ATOM 794 C C . ARG A 1 100 ? 7.534 -8.637 -0.713 1.00 88.44 100 ARG A C 1
ATOM 796 O O . ARG A 1 100 ? 8.723 -8.343 -0.625 1.00 88.44 100 ARG A O 1
ATOM 803 N N . ASN A 1 101 ? 7.087 -9.800 -0.242 1.00 85.50 101 ASN A N 1
ATOM 804 C CA . ASN A 1 101 ? 8.011 -10.808 0.281 1.00 85.50 101 ASN A CA 1
ATOM 805 C C . ASN A 1 101 ? 8.900 -11.380 -0.830 1.00 85.50 101 ASN A C 1
ATOM 807 O O . ASN A 1 101 ? 10.069 -11.669 -0.583 1.00 85.50 101 ASN A O 1
ATOM 811 N N . THR A 1 102 ? 8.384 -11.515 -2.056 1.00 79.44 102 THR A N 1
ATOM 812 C CA . THR A 1 102 ? 9.199 -11.991 -3.182 1.00 79.44 102 THR A CA 1
ATOM 813 C C . THR A 1 102 ? 10.277 -10.994 -3.605 1.00 79.44 102 THR A C 1
ATOM 815 O O . THR A 1 102 ? 11.406 -11.429 -3.824 1.00 79.44 102 THR A O 1
ATOM 818 N N . THR A 1 103 ? 9.992 -9.685 -3.617 1.00 73.12 103 THR A N 1
ATOM 819 C CA . THR A 1 103 ? 10.984 -8.656 -3.991 1.00 73.12 103 THR A CA 1
ATOM 820 C C . THR A 1 103 ? 12.130 -8.541 -2.989 1.00 73.12 103 THR A C 1
ATOM 822 O O . THR A 1 103 ? 13.258 -8.279 -3.377 1.00 73.12 103 THR A O 1
ATOM 825 N N . SER A 1 104 ? 11.887 -8.823 -1.706 1.00 64.56 104 SER A N 1
ATOM 826 C CA . SER A 1 104 ? 12.929 -8.760 -0.668 1.00 64.56 104 SER A CA 1
ATOM 827 C C . SER A 1 104 ? 13.918 -9.936 -0.685 1.00 64.56 104 SER A C 1
ATOM 829 O O . SER A 1 104 ? 14.978 -9.846 -0.064 1.00 64.56 104 SER A O 1
ATOM 831 N N . HIS A 1 105 ? 13.575 -11.055 -1.330 1.00 64.25 105 HIS A N 1
ATOM 832 C CA . HIS A 1 105 ? 14.359 -12.295 -1.262 1.00 64.25 105 HIS A CA 1
ATOM 833 C C . HIS A 1 105 ? 14.951 -12.735 -2.606 1.00 64.25 105 HIS A C 1
ATOM 835 O O . HIS A 1 105 ? 15.961 -13.437 -2.604 1.00 64.25 105 HIS A O 1
ATOM 841 N N . ASP A 1 106 ? 14.340 -12.368 -3.737 1.00 64.44 106 ASP A N 1
ATOM 842 C CA . ASP A 1 106 ? 14.716 -12.881 -5.057 1.00 64.44 106 ASP A CA 1
ATOM 843 C C . ASP A 1 106 ? 14.289 -11.909 -6.173 1.00 64.44 106 ASP A C 1
ATOM 845 O O . ASP A 1 106 ? 13.104 -11.783 -6.483 1.00 64.44 106 ASP A O 1
ATOM 849 N N . TYR A 1 107 ? 15.277 -11.252 -6.788 1.00 65.88 107 TYR A N 1
ATOM 850 C CA . TYR A 1 107 ? 15.125 -10.298 -7.897 1.00 65.88 107 TYR A CA 1
ATOM 851 C C . TYR A 1 107 ? 15.176 -10.973 -9.283 1.00 65.88 107 TYR A C 1
ATOM 853 O O . TYR A 1 107 ? 15.701 -10.409 -10.241 1.00 65.88 107 TYR A O 1
ATOM 861 N N . SER A 1 108 ? 14.678 -12.200 -9.430 1.00 77.12 108 SER A N 1
ATOM 862 C CA . SER A 1 108 ? 14.520 -12.792 -10.766 1.00 77.12 108 SER A CA 1
ATOM 863 C C . SER A 1 108 ? 13.563 -11.967 -11.635 1.00 77.12 108 SER A C 1
ATOM 865 O O . SER A 1 108 ? 12.543 -11.463 -11.165 1.00 77.12 108 SER A O 1
ATOM 867 N N . LEU A 1 109 ? 13.877 -11.860 -12.931 1.00 75.62 109 LEU A N 1
ATOM 868 C CA . LEU A 1 109 ? 13.118 -11.063 -13.905 1.00 75.62 109 LEU A CA 1
ATOM 869 C C . LEU A 1 109 ? 11.611 -11.371 -13.884 1.00 75.62 109 LEU A C 1
ATOM 871 O O . LEU A 1 109 ? 10.790 -10.461 -13.924 1.00 75.62 109 LEU A O 1
ATOM 875 N N . GLU A 1 110 ? 11.243 -12.648 -13.762 1.00 79.69 110 GLU A N 1
ATOM 876 C CA . GLU A 1 110 ? 9.847 -13.097 -13.673 1.00 79.69 110 GLU A CA 1
ATOM 877 C C . GLU A 1 110 ? 9.103 -12.475 -12.478 1.00 79.69 110 GLU A C 1
ATOM 879 O O . GLU A 1 110 ? 7.970 -12.015 -12.617 1.00 79.69 110 GLU A O 1
ATOM 884 N N . LYS A 1 111 ? 9.755 -12.388 -11.312 1.00 80.00 111 LYS A N 1
ATOM 885 C CA . LYS A 1 111 ? 9.173 -11.792 -10.101 1.00 80.00 111 LYS A CA 1
ATOM 886 C C . LYS A 1 111 ? 9.058 -10.276 -10.200 1.00 80.00 111 LYS A C 1
ATOM 888 O O . LYS A 1 111 ? 8.073 -9.712 -9.726 1.00 80.00 111 LYS A O 1
ATOM 893 N N . LEU A 1 112 ? 10.028 -9.619 -10.835 1.00 83.06 112 LEU A N 1
ATOM 894 C CA . LEU A 1 112 ? 9.968 -8.175 -11.072 1.00 83.06 112 LEU A CA 1
ATOM 895 C C . LEU A 1 112 ? 8.787 -7.825 -11.975 1.00 83.06 112 LEU A C 1
ATOM 897 O O . LEU A 1 112 ? 7.992 -6.955 -11.626 1.00 83.06 112 LEU A O 1
ATOM 901 N N . LEU A 1 113 ? 8.619 -8.555 -13.080 1.00 86.31 113 LEU A N 1
ATOM 902 C CA . LEU A 1 113 ? 7.481 -8.384 -13.984 1.00 86.31 113 LEU A CA 1
ATOM 903 C C . LEU A 1 113 ? 6.149 -8.614 -13.265 1.00 86.31 113 LEU A C 1
ATOM 905 O O . LEU A 1 113 ? 5.241 -7.794 -13.392 1.00 86.31 113 LEU A O 1
ATOM 909 N N . TYR A 1 114 ? 6.061 -9.660 -12.440 1.00 89.88 114 TYR A N 1
ATOM 910 C CA . TYR A 1 114 ? 4.875 -9.919 -11.627 1.00 89.88 114 TYR A CA 1
ATOM 911 C C . TYR A 1 114 ? 4.507 -8.731 -10.725 1.00 89.88 114 TYR A C 1
ATOM 913 O O . TYR A 1 114 ? 3.352 -8.310 -10.682 1.00 89.88 114 TYR A O 1
ATOM 921 N N . VAL A 1 115 ? 5.483 -8.150 -10.023 1.00 91.62 115 VAL A N 1
ATOM 922 C CA . VAL A 1 115 ? 5.239 -7.006 -9.130 1.00 91.62 115 VAL A CA 1
ATOM 923 C C . VAL A 1 115 ? 4.829 -5.771 -9.930 1.00 91.62 115 VAL A C 1
ATOM 925 O O . VAL A 1 115 ? 3.867 -5.102 -9.553 1.00 91.62 115 VAL A O 1
ATOM 928 N N . LEU A 1 116 ? 5.492 -5.498 -11.057 1.00 92.62 116 LEU A N 1
ATOM 929 C CA . LEU A 1 116 ? 5.151 -4.380 -11.944 1.00 92.62 116 LEU A CA 1
ATOM 930 C C . LEU A 1 116 ? 3.695 -4.451 -12.427 1.00 92.62 116 LEU A C 1
ATOM 932 O O . LEU A 1 116 ? 3.008 -3.430 -12.454 1.00 92.62 116 LEU A O 1
ATOM 936 N N . GLU A 1 117 ? 3.197 -5.646 -12.748 1.00 93.31 117 GLU A N 1
ATOM 9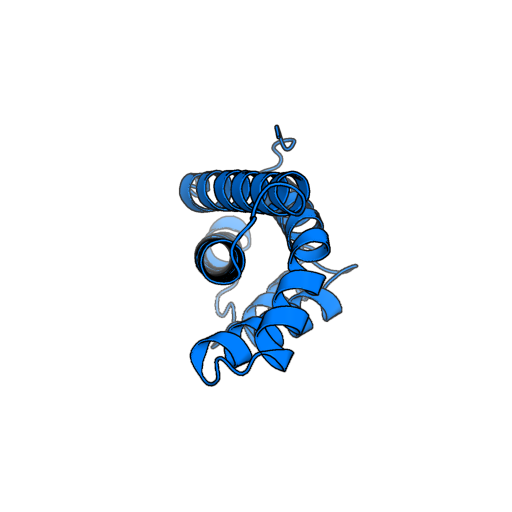37 C CA . GLU A 1 117 ? 1.804 -5.860 -13.164 1.00 93.31 117 GLU A CA 1
ATOM 938 C C . GLU A 1 117 ? 0.779 -5.612 -12.042 1.00 93.31 117 GLU A C 1
ATOM 940 O O . GLU A 1 117 ? -0.383 -5.291 -12.319 1.00 93.31 117 GLU A O 1
ATOM 945 N N . LEU A 1 118 ? 1.183 -5.734 -10.773 1.00 94.94 118 LEU A N 1
ATOM 946 C CA . LEU A 1 118 ? 0.312 -5.499 -9.618 1.00 94.94 118 LEU A CA 1
ATOM 947 C C . LEU A 1 118 ? 0.189 -4.021 -9.242 1.00 94.94 118 LEU A C 1
ATOM 949 O O . LEU A 1 118 ? -0.848 -3.621 -8.705 1.00 94.94 118 LEU A O 1
ATOM 953 N N . ILE A 1 119 ? 1.210 -3.210 -9.530 1.00 96.06 119 ILE A N 1
ATOM 954 C CA . ILE A 1 119 ? 1.294 -1.810 -9.090 1.00 96.06 119 ILE A CA 1
ATOM 955 C C . ILE A 1 119 ? 0.058 -0.966 -9.446 1.00 96.06 119 ILE A C 1
ATOM 957 O O . ILE A 1 119 ? -0.427 -0.268 -8.555 1.00 96.06 119 ILE A O 1
ATOM 961 N N . PRO A 1 120 ? -0.526 -1.030 -10.660 1.00 96.06 120 PRO A N 1
ATOM 962 C CA . PRO A 1 120 ? -1.711 -0.231 -10.980 1.00 96.06 120 PRO A CA 1
ATOM 963 C C . PRO A 1 120 ? -2.900 -0.526 -10.054 1.00 96.06 120 PRO A C 1
ATOM 965 O O . PRO A 1 120 ? -3.608 0.385 -9.630 1.00 96.06 120 PRO A O 1
ATOM 968 N N . LYS A 1 121 ? -3.112 -1.806 -9.715 1.00 96.00 121 LYS A N 1
ATOM 969 C CA . LYS A 1 121 ? -4.183 -2.227 -8.798 1.00 96.00 121 LYS A CA 1
ATOM 970 C C . LYS A 1 121 ? -3.853 -1.855 -7.357 1.00 96.00 121 LYS A C 1
ATOM 972 O O . LYS A 1 121 ? -4.738 -1.400 -6.641 1.00 96.00 121 LYS A O 1
ATOM 977 N N . PHE A 1 122 ? -2.588 -1.990 -6.961 1.00 97.19 122 PHE A N 1
ATOM 978 C CA . PHE A 1 122 ? -2.128 -1.561 -5.645 1.00 97.19 122 PHE A CA 1
ATOM 979 C C . PHE A 1 122 ? -2.346 -0.061 -5.426 1.00 97.19 122 PHE A C 1
ATOM 981 O O . PHE A 1 122 ? -2.842 0.316 -4.373 1.00 97.19 122 PHE A O 1
ATOM 988 N N . ILE A 1 123 ? -2.036 0.786 -6.415 1.00 97.50 123 ILE A N 1
ATOM 989 C CA . ILE A 1 123 ? -2.282 2.234 -6.342 1.00 97.50 123 ILE A CA 1
ATOM 990 C C . ILE A 1 123 ? -3.767 2.509 -6.081 1.00 97.50 123 ILE A C 1
ATOM 992 O O . ILE A 1 123 ? -4.088 3.270 -5.174 1.00 97.50 123 ILE A O 1
ATOM 996 N N . ALA A 1 124 ? -4.670 1.872 -6.833 1.00 96.06 124 ALA A N 1
ATOM 997 C CA . ALA A 1 124 ? -6.109 2.050 -6.644 1.00 96.06 124 ALA A CA 1
ATOM 998 C C . ALA A 1 124 ? -6.569 1.611 -5.240 1.00 96.06 124 ALA A C 1
ATOM 1000 O O . ALA A 1 124 ? -7.261 2.361 -4.556 1.00 96.06 124 ALA A O 1
ATOM 1001 N N . ASP A 1 125 ? -6.125 0.440 -4.776 1.00 96.50 125 ASP A N 1
ATOM 1002 C CA . ASP A 1 125 ? -6.465 -0.067 -3.441 1.00 96.50 125 ASP A CA 1
ATOM 1003 C C . ASP A 1 125 ? -5.882 0.804 -2.315 1.00 96.50 125 ASP A C 1
ATOM 1005 O O . ASP A 1 125 ? -6.516 0.989 -1.276 1.00 96.50 125 ASP A O 1
ATOM 1009 N N . ALA A 1 126 ? -4.678 1.348 -2.508 1.00 96.94 126 ALA A N 1
ATOM 1010 C CA . ALA A 1 126 ? -4.030 2.245 -1.561 1.00 96.94 126 ALA A CA 1
ATOM 1011 C C . ALA A 1 126 ? -4.761 3.593 -1.472 1.00 96.94 126 ALA A C 1
ATOM 1013 O O . ALA A 1 126 ? -4.925 4.112 -0.371 1.00 96.94 126 ALA A O 1
ATOM 1014 N N . ILE A 1 127 ? -5.258 4.124 -2.592 1.00 96.69 127 ILE A N 1
ATOM 1015 C CA . ILE A 1 127 ? -6.120 5.312 -2.603 1.00 96.69 127 ILE A CA 1
ATOM 1016 C C . ILE A 1 127 ? -7.394 5.049 -1.792 1.00 96.69 127 ILE A C 1
ATOM 1018 O O . ILE A 1 127 ? -7.696 5.813 -0.877 1.00 96.69 127 ILE A O 1
ATOM 1022 N N . GLU A 1 128 ? -8.097 3.943 -2.062 1.00 95.44 128 GLU A N 1
A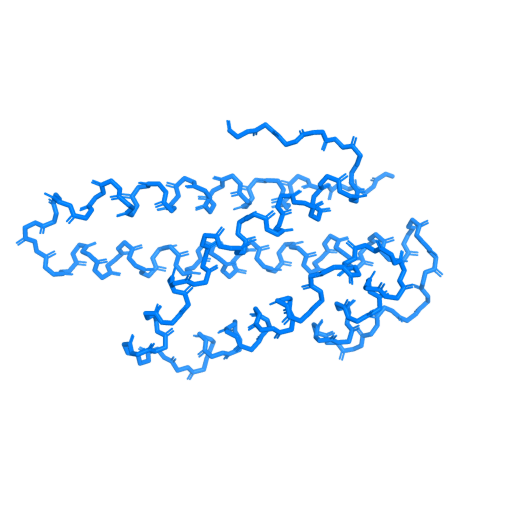TOM 1023 C CA . GLU A 1 128 ? -9.314 3.580 -1.321 1.00 95.44 128 GLU A CA 1
ATOM 1024 C C . GLU A 1 128 ? -9.043 3.458 0.187 1.00 95.44 128 GLU A C 1
ATOM 1026 O O . GLU A 1 128 ? -9.808 3.974 1.004 1.00 95.44 128 GLU A O 1
ATOM 1031 N N . LEU A 1 129 ? -7.928 2.823 0.570 1.00 96.00 129 LEU A N 1
ATOM 1032 C CA . LEU A 1 129 ? -7.531 2.704 1.971 1.00 96.00 129 LEU A CA 1
ATOM 1033 C C . LEU A 1 129 ? -7.204 4.068 2.594 1.00 96.00 129 LEU A C 1
ATOM 1035 O O . LEU A 1 129 ? -7.640 4.328 3.713 1.00 96.00 129 LEU A O 1
ATOM 1039 N N . TYR A 1 130 ? -6.464 4.935 1.895 1.00 96.50 130 TYR A N 1
ATOM 1040 C CA . TYR A 1 130 ? -6.154 6.287 2.372 1.00 96.50 130 TYR A CA 1
ATOM 1041 C C . TYR A 1 130 ? -7.438 7.061 2.675 1.00 96.50 130 TYR A C 1
ATOM 1043 O O . TYR A 1 130 ? -7.590 7.608 3.767 1.00 96.50 130 TYR A O 1
ATOM 1051 N N . GLN A 1 131 ? -8.394 7.050 1.747 1.00 95.25 131 GLN A N 1
ATOM 1052 C CA . GLN A 1 131 ? -9.681 7.719 1.929 1.00 95.25 131 GLN A CA 1
ATOM 1053 C C . GLN A 1 131 ? -10.471 7.110 3.097 1.00 95.25 131 GLN A C 1
ATOM 1055 O O . GLN A 1 131 ? -11.080 7.844 3.872 1.00 95.25 131 GLN A O 1
ATOM 1060 N N . ALA A 1 132 ? -10.423 5.785 3.276 1.00 93.81 132 ALA A N 1
ATOM 1061 C CA . ALA A 1 132 ? -11.107 5.104 4.374 1.00 93.81 132 ALA A CA 1
ATOM 1062 C C . ALA A 1 132 ? -10.548 5.471 5.761 1.00 93.81 132 ALA A C 1
ATOM 1064 O O . ALA A 1 132 ? -11.328 5.652 6.693 1.00 93.81 132 ALA A O 1
ATOM 1065 N N . VAL A 1 133 ? -9.223 5.594 5.908 1.00 94.31 133 VAL A N 1
ATOM 1066 C CA . VAL A 1 133 ? -8.588 5.878 7.214 1.00 94.31 133 VAL A CA 1
ATOM 1067 C C . VAL A 1 133 ? -8.495 7.369 7.541 1.00 94.31 133 VAL A C 1
ATOM 1069 O O . VAL A 1 133 ? -8.381 7.732 8.710 1.00 94.31 133 VAL A O 1
ATOM 1072 N N . THR A 1 134 ? -8.544 8.243 6.530 1.00 94.50 134 THR A N 1
ATOM 1073 C CA . THR A 1 134 ? -8.455 9.705 6.715 1.00 94.50 134 THR A CA 1
ATOM 1074 C C . THR A 1 134 ? -9.800 10.420 6.606 1.00 94.50 134 THR A C 1
ATOM 1076 O O . THR A 1 134 ? -9.966 11.494 7.182 1.00 94.50 134 THR A O 1
ATOM 1079 N N . GLY A 1 135 ? -10.753 9.866 5.850 1.00 93.62 135 GLY A N 1
ATOM 1080 C CA . GLY A 1 135 ? -11.975 10.561 5.439 1.00 93.62 135 GLY A CA 1
ATOM 1081 C C . GLY A 1 135 ? -11.747 11.685 4.417 1.00 93.62 135 GLY A C 1
ATOM 1082 O O . GLY A 1 135 ? -12.679 12.435 4.133 1.00 93.62 135 GLY A O 1
ATOM 1083 N N . ILE A 1 136 ? -10.529 11.826 3.883 1.00 93.81 136 ILE A N 1
ATOM 1084 C CA . ILE A 1 136 ? -10.142 12.864 2.920 1.00 93.81 136 ILE A CA 1
ATOM 1085 C C . ILE A 1 136 ? -10.204 12.279 1.509 1.00 93.81 136 ILE A C 1
ATOM 1087 O O . ILE A 1 136 ? -9.769 11.153 1.282 1.00 93.81 136 ILE A O 1
ATOM 1091 N N . GLU A 1 137 ? -10.741 13.036 0.552 1.00 94.56 137 GLU A N 1
ATOM 1092 C CA . GLU A 1 137 ? -10.777 12.624 -0.852 1.00 94.56 137 GLU A CA 1
ATOM 1093 C C . GLU A 1 137 ? -9.377 12.691 -1.484 1.00 94.56 137 GLU A C 1
ATOM 1095 O O . GLU A 1 137 ? -8.611 13.612 -1.208 1.00 94.56 137 GLU A O 1
ATOM 1100 N N . TRP A 1 138 ? -9.016 11.703 -2.309 1.00 95.56 138 TRP A N 1
ATOM 1101 C CA . TRP A 1 138 ? -7.678 11.643 -2.892 1.00 95.56 138 TRP A CA 1
ATOM 1102 C C . TRP A 1 138 ? -7.505 12.677 -4.002 1.00 95.56 138 TRP A C 1
ATOM 1104 O O . TRP A 1 138 ? -8.244 12.668 -4.986 1.00 95.56 138 TRP A O 1
ATOM 1114 N N . GLU A 1 139 ? -6.479 13.515 -3.872 1.00 90.12 139 GLU A N 1
ATOM 1115 C CA . GLU A 1 139 ? -6.068 14.471 -4.898 1.00 90.12 139 GLU A CA 1
ATOM 1116 C C . GLU A 1 139 ? -4.772 13.976 -5.557 1.00 90.12 139 GLU A C 1
ATOM 1118 O O . GLU A 1 139 ? -3.703 13.963 -4.934 1.00 90.12 139 GLU A O 1
ATOM 1123 N N . SER A 1 140 ? -4.908 13.503 -6.802 1.00 73.00 140 SER A N 1
ATOM 1124 C CA . SER A 1 140 ? -3.830 12.953 -7.639 1.00 73.00 140 SER A CA 1
ATOM 1125 C C . SER A 1 140 ? -2.941 14.026 -8.251 1.00 73.00 140 SER A C 1
ATOM 1127 O O . SER A 1 140 ? -3.527 14.965 -8.838 1.00 73.00 140 SER A O 1
#